Protein AF-A0A7X3PJ79-F1 (afdb_monomer)

Secondary structure (DSSP, 8-state):
-EEE--STTHHHHHHHHHHTT---EEE-SSSSTTGGGGTS------TT---

Nearest PDB structures (foldseek):
  4d03-assembly1_A  TM=9.055E-01  e=1.311E-01  Thermobifida fusca
  2ylw-assembly1_A  TM=9.003E-01  e=1.978E-01  Thermobifida fusca
  2y67-assembly1_A  TM=6.993E-01  e=3.074E+00  Escherichia coli K-12
  3ffr-assembly1_A-2  TM=7.932E-01  e=3.525E+00  Cy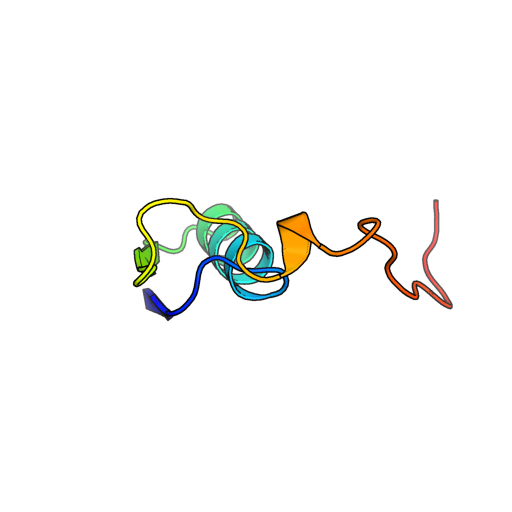tophaga hutchinsonii ATCC 33406

Radius of gyration: 12.68 Å; Cα contacts (8 Å, |Δi|>4): 55; chains: 1; bounding box: 29×28×31 Å

Structure (mmCIF, N/CA/C/O backbone):
data_AF-A0A7X3PJ79-F1
#
_entry.id   AF-A0A7X3PJ79-F1
#
loop_
_atom_site.group_PDB
_atom_site.id
_atom_site.type_symbol
_atom_site.label_atom_id
_atom_site.label_alt_id
_atom_site.label_comp_id
_atom_site.label_asym_id
_atom_site.label_entity_id
_atom_site.label_seq_id
_atom_site.pdbx_PDB_ins_code
_atom_site.Cartn_x
_atom_site.Cartn_y
_atom_site.Cartn_z
_atom_site.occupancy
_atom_site.B_iso_or_equiv
_atom_site.auth_seq_id
_atom_site.auth_comp_id
_atom_site.auth_asym_id
_atom_site.auth_atom_id
_atom_site.pdbx_PDB_model_num
ATOM 1 N N . MET A 1 1 ? -13.468 -1.874 -3.993 1.00 93.50 1 MET A N 1
ATOM 2 C CA . MET A 1 1 ? -12.641 -0.738 -4.462 1.00 93.50 1 MET A CA 1
ATOM 3 C C . MET A 1 1 ? -11.341 -1.285 -5.028 1.00 93.50 1 MET A C 1
ATOM 5 O O . MET A 1 1 ? -10.859 -2.279 -4.498 1.00 93.50 1 MET A O 1
ATOM 9 N N . ILE A 1 2 ? -10.796 -0.673 -6.079 1.00 98.19 2 ILE A N 1
ATOM 10 C CA . ILE A 1 2 ? -9.515 -1.077 -6.675 1.00 98.19 2 ILE A CA 1
ATOM 11 C C . ILE A 1 2 ? -8.521 0.070 -6.499 1.00 98.19 2 ILE A C 1
ATOM 13 O O . ILE A 1 2 ? -8.868 1.221 -6.754 1.00 98.19 2 ILE A O 1
ATOM 17 N N . VAL A 1 3 ? -7.310 -0.248 -6.050 1.00 98.38 3 VAL A N 1
ATOM 18 C CA . VAL A 1 3 ? -6.177 0.678 -5.961 1.00 98.38 3 VAL A CA 1
ATOM 19 C C . VAL A 1 3 ? -5.102 0.176 -6.920 1.00 98.38 3 VAL A C 1
ATOM 21 O O . VAL A 1 3 ? -4.755 -1.003 -6.892 1.00 98.38 3 VAL A O 1
ATOM 24 N N . VAL A 1 4 ? -4.595 1.058 -7.779 1.00 98.31 4 VAL A N 1
ATOM 25 C CA . VAL A 1 4 ? -3.566 0.730 -8.776 1.00 98.31 4 VAL A CA 1
ATOM 26 C C . VAL A 1 4 ? -2.264 1.432 -8.399 1.00 98.31 4 VAL A C 1
ATOM 28 O O . VAL A 1 4 ? -2.256 2.641 -8.175 1.00 98.31 4 VAL A O 1
ATOM 31 N N . GLY A 1 5 ? -1.183 0.658 -8.337 1.00 98.31 5 GLY A N 1
ATOM 32 C CA . GLY A 1 5 ? 0.139 1.060 -7.868 1.00 98.31 5 GLY A CA 1
ATOM 33 C C . GLY A 1 5 ? 0.314 0.793 -6.373 1.00 98.31 5 GLY A C 1
ATOM 34 O O . GLY A 1 5 ? -0.390 1.365 -5.547 1.00 98.31 5 GLY A O 1
ATOM 35 N N . ALA A 1 6 ? 1.290 -0.035 -6.005 1.00 98.06 6 ALA A N 1
ATOM 36 C CA . ALA A 1 6 ? 1.625 -0.384 -4.623 1.00 98.06 6 ALA A CA 1
ATOM 37 C C . ALA A 1 6 ? 2.890 0.346 -4.138 1.00 98.06 6 ALA A C 1
ATOM 39 O O . ALA A 1 6 ? 3.774 -0.253 -3.528 1.00 98.06 6 ALA A O 1
ATOM 40 N N . GLY A 1 7 ? 2.985 1.647 -4.426 1.00 97.06 7 GLY A N 1
ATOM 41 C CA . GLY A 1 7 ? 4.060 2.530 -3.959 1.00 97.06 7 GLY A CA 1
ATOM 42 C C . GLY A 1 7 ? 3.689 3.344 -2.714 1.00 97.06 7 GLY A C 1
ATOM 43 O O . GLY A 1 7 ? 2.754 3.005 -1.985 1.00 97.06 7 GLY A O 1
ATOM 44 N N . THR A 1 8 ? 4.389 4.466 -2.512 1.00 96.06 8 THR A N 1
ATOM 45 C CA . THR A 1 8 ? 4.267 5.373 -1.352 1.00 96.06 8 THR A CA 1
ATOM 46 C C . THR A 1 8 ? 2.837 5.759 -0.996 1.00 96.06 8 THR A C 1
ATOM 48 O O . THR A 1 8 ? 2.501 5.826 0.179 1.00 96.06 8 THR A O 1
ATOM 51 N N . THR A 1 9 ? 1.982 6.007 -1.988 1.00 95.75 9 THR A N 1
ATOM 52 C CA . THR A 1 9 ? 0.596 6.443 -1.751 1.00 95.75 9 THR A CA 1
ATOM 53 C C . THR A 1 9 ? -0.393 5.281 -1.773 1.00 95.75 9 THR A C 1
ATOM 55 O O . THR A 1 9 ? -1.330 5.252 -0.976 1.00 95.75 9 THR A O 1
ATOM 58 N N . GLY A 1 10 ? -0.188 4.305 -2.660 1.00 97.88 10 GLY A N 1
ATOM 59 C CA . GLY A 1 10 ? -1.142 3.218 -2.867 1.00 97.88 10 GLY A CA 1
ATOM 60 C C . GLY A 1 10 ? -1.224 2.242 -1.698 1.00 97.88 10 GLY A C 1
ATOM 61 O O . GLY A 1 10 ? -2.324 1.839 -1.320 1.00 97.88 10 GLY A O 1
ATOM 62 N N . LEU A 1 11 ? -0.090 1.927 -1.062 1.00 97.69 11 LEU A N 1
ATOM 63 C CA . LEU A 1 11 ? -0.064 1.066 0.123 1.00 97.69 11 LEU A CA 1
ATOM 64 C C . LEU A 1 11 ? -0.833 1.687 1.309 1.00 97.69 11 LEU A C 1
ATOM 66 O O . LEU A 1 11 ? -1.742 1.023 1.822 1.00 97.69 11 LEU A O 1
ATOM 70 N N . PRO A 1 12 ? -0.585 2.951 1.720 1.00 97.00 12 PRO A N 1
ATOM 71 C CA . PRO A 1 12 ? -1.408 3.609 2.734 1.00 97.00 12 PRO A CA 1
ATOM 72 C C . PRO A 1 12 ? -2.879 3.742 2.335 1.00 97.00 12 PRO A C 1
ATOM 74 O O . PRO A 1 12 ? -3.747 3.475 3.162 1.00 97.00 12 PRO A O 1
ATOM 77 N N . ALA A 1 13 ? -3.188 4.101 1.084 1.00 98.06 13 ALA A N 1
ATOM 78 C CA . ALA A 1 13 ? -4.571 4.257 0.628 1.00 98.06 13 ALA A CA 1
ATOM 79 C C . ALA A 1 13 ? -5.362 2.942 0.723 1.00 98.06 13 ALA A C 1
ATOM 81 O O . ALA A 1 13 ? -6.462 2.912 1.283 1.00 98.06 13 ALA A O 1
ATOM 82 N N . ALA A 1 14 ? -4.784 1.841 0.232 1.00 98.44 14 ALA A N 1
ATOM 83 C CA . ALA A 1 14 ? -5.385 0.516 0.330 1.00 98.44 14 ALA A CA 1
ATOM 84 C C . ALA A 1 14 ? -5.553 0.079 1.792 1.00 98.44 14 ALA A C 1
ATOM 86 O O . ALA A 1 14 ? -6.622 -0.402 2.167 1.00 98.44 14 ALA A O 1
ATOM 87 N N . THR A 1 15 ? -4.538 0.316 2.627 1.00 98.19 15 THR A N 1
ATOM 88 C CA . THR A 1 15 ? -4.560 -0.021 4.058 1.00 98.19 15 THR A CA 1
ATOM 89 C C . THR A 1 15 ? -5.666 0.730 4.795 1.00 98.19 15 THR A C 1
ATOM 91 O O . THR A 1 15 ? -6.503 0.110 5.448 1.00 98.19 15 THR A O 1
ATOM 94 N N . PHE A 1 16 ? -5.731 2.056 4.653 1.00 98.19 16 PHE A N 1
ATOM 95 C CA . PHE A 1 16 ? -6.734 2.876 5.334 1.00 98.19 16 PHE A CA 1
ATOM 96 C C . PHE A 1 16 ? -8.161 2.560 4.899 1.00 98.19 16 PHE A C 1
ATOM 98 O O . PHE A 1 16 ? -9.085 2.663 5.711 1.00 98.19 16 PHE A O 1
ATOM 105 N N . ALA A 1 17 ? -8.359 2.204 3.632 1.00 98.19 17 ALA A N 1
ATOM 106 C CA . ALA A 1 17 ? -9.664 1.799 3.141 1.00 98.19 17 ALA A CA 1
ATOM 107 C C . ALA A 1 17 ? -10.059 0.404 3.641 1.00 98.19 17 ALA A C 1
ATOM 109 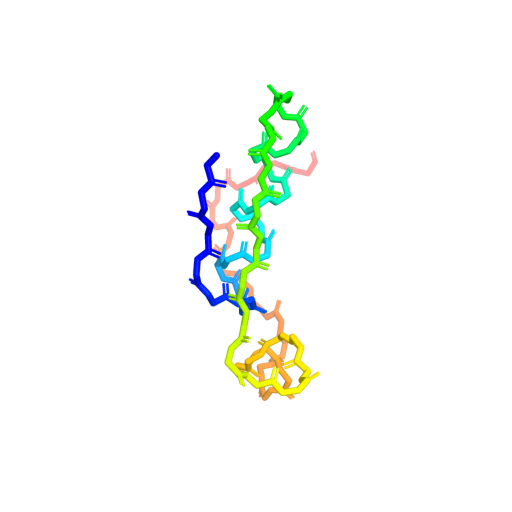O O . ALA A 1 17 ? -11.206 0.212 4.042 1.00 98.19 17 ALA A O 1
ATOM 110 N N . ALA A 1 18 ? -9.118 -0.543 3.688 1.00 98.31 18 ALA A N 1
ATOM 111 C CA . ALA A 1 18 ? -9.353 -1.871 4.247 1.00 98.31 18 ALA A CA 1
ATOM 112 C C . ALA A 1 18 ? -9.682 -1.812 5.746 1.00 98.31 18 ALA A C 1
ATOM 114 O O . ALA A 1 18 ? -10.655 -2.417 6.191 1.00 98.31 18 ALA A O 1
ATOM 115 N N . GLN A 1 19 ? -8.944 -1.005 6.515 1.00 98.44 19 GLN A N 1
ATOM 116 C CA . GLN A 1 19 ? -9.200 -0.780 7.944 1.00 98.44 19 GLN A CA 1
ATOM 117 C C . GLN A 1 19 ? -10.586 -0.181 8.224 1.00 98.44 19 GLN A C 1
ATOM 119 O O . GLN A 1 19 ? -11.151 -0.411 9.288 1.00 98.44 19 GLN A O 1
ATOM 124 N N . ARG A 1 20 ? -11.163 0.554 7.268 1.00 97.94 20 ARG A N 1
ATOM 125 C CA . ARG A 1 20 ? -12.530 1.098 7.347 1.00 97.94 20 ARG A CA 1
ATOM 126 C C . ARG A 1 20 ? -13.609 0.117 6.867 1.00 97.94 20 ARG A C 1
ATOM 128 O O . ARG A 1 20 ? -14.740 0.526 6.629 1.00 97.94 20 ARG A O 1
ATOM 135 N N . GLY A 1 21 ? -13.272 -1.163 6.704 1.00 98.19 21 GLY A N 1
ATOM 136 C CA . GLY A 1 21 ? -14.193 -2.214 6.259 1.00 98.19 21 GLY A CA 1
ATOM 137 C C . GLY A 1 21 ? -14.326 -2.336 4.73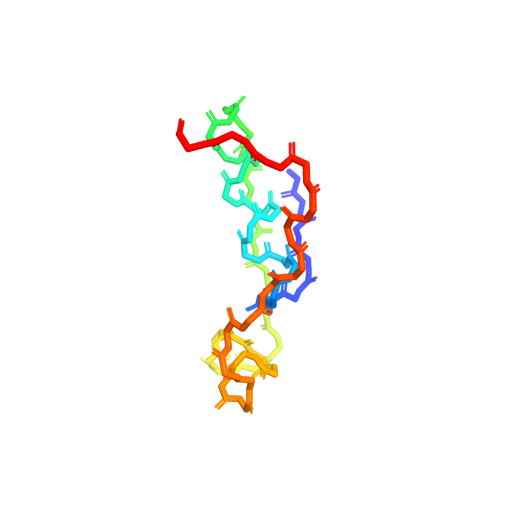9 1.00 98.19 21 GLY A C 1
ATOM 138 O O . GLY A 1 21 ? -15.158 -3.097 4.247 1.00 98.19 21 GLY A O 1
ATOM 139 N N . GLY A 1 22 ? -13.515 -1.607 3.969 1.00 97.81 22 GLY A N 1
ATOM 140 C CA . GLY A 1 22 ? -13.511 -1.707 2.516 1.00 97.81 22 GLY A CA 1
ATOM 141 C C . GLY A 1 22 ? -12.918 -3.032 2.036 1.00 97.81 22 GLY A C 1
ATOM 142 O O . GLY A 1 22 ? -11.813 -3.409 2.416 1.00 97.81 22 GLY A O 1
ATOM 143 N N . ARG A 1 23 ? -13.599 -3.720 1.114 1.00 98.38 23 ARG A N 1
ATOM 144 C CA . ARG A 1 23 ? -12.974 -4.796 0.328 1.00 98.38 23 ARG A CA 1
ATOM 145 C C . ARG A 1 23 ? -12.121 -4.166 -0.778 1.00 98.38 23 ARG A C 1
ATOM 147 O O . ARG A 1 23 ? -12.661 -3.547 -1.708 1.00 98.38 23 ARG A O 1
ATOM 154 N N . VAL A 1 24 ? -10.800 -4.286 -0.654 1.00 98.44 24 VAL A N 1
ATOM 155 C CA . VAL A 1 24 ? -9.824 -3.630 -1.537 1.00 98.44 24 VAL A CA 1
ATOM 156 C C . VAL A 1 24 ? -9.048 -4.663 -2.346 1.00 98.44 24 VAL A C 1
ATOM 158 O O . VAL A 1 24 ? -8.502 -5.606 -1.784 1.00 98.44 24 VAL A O 1
ATOM 161 N N . LEU A 1 25 ? -8.978 -4.455 -3.660 1.00 98.50 25 LEU A N 1
ATOM 162 C CA . LEU A 1 25 ? -8.006 -5.104 -4.537 1.00 98.50 25 LEU A CA 1
ATOM 163 C C . LEU A 1 25 ? -6.886 -4.099 -4.825 1.00 98.50 25 LEU A C 1
ATOM 165 O O . LEU A 1 25 ? -7.152 -3.041 -5.394 1.00 98.50 25 LEU A O 1
ATOM 169 N N . LEU A 1 26 ? -5.660 -4.418 -4.419 1.00 98.38 26 LEU A N 1
ATOM 170 C CA . LEU A 1 26 ? -4.464 -3.634 -4.727 1.00 98.38 26 LEU A CA 1
ATOM 171 C C . LEU A 1 26 ? -3.693 -4.329 -5.852 1.00 98.38 26 LEU A C 1
ATOM 173 O O . LEU A 1 26 ? -3.419 -5.523 -5.748 1.00 98.38 26 LEU A O 1
ATOM 177 N N . VAL A 1 27 ? -3.351 -3.591 -6.907 1.00 98.31 27 VAL A N 1
ATOM 178 C CA . VAL A 1 27 ? -2.643 -4.118 -8.083 1.00 98.31 27 VAL A CA 1
ATOM 179 C C . VAL A 1 27 ? -1.346 -3.348 -8.296 1.00 98.31 27 VAL A C 1
ATOM 181 O O . VAL A 1 27 ? -1.345 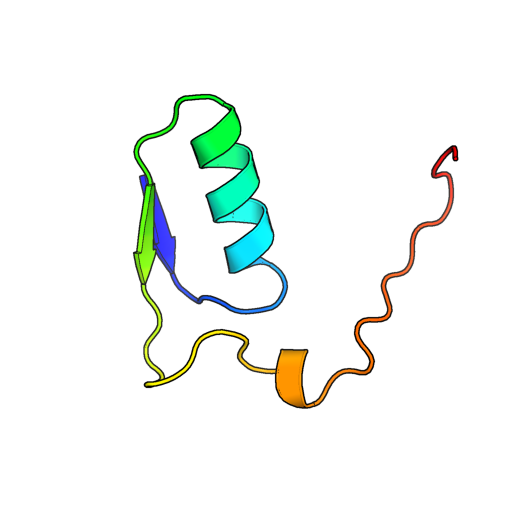-2.120 -8.259 1.00 98.31 27 VAL A O 1
ATOM 184 N N . GLU A 1 28 ? -0.256 -4.065 -8.552 1.00 98.31 28 GLU A N 1
ATOM 185 C CA . GLU A 1 28 ? 1.058 -3.525 -8.906 1.00 98.31 28 GLU A CA 1
ATOM 186 C C . GLU A 1 28 ? 1.529 -4.185 -10.204 1.00 98.31 28 GLU A C 1
ATOM 188 O O . GLU A 1 28 ? 1.274 -5.368 -10.422 1.00 98.31 28 GLU A O 1
ATOM 193 N N . ALA A 1 29 ? 2.165 -3.406 -11.077 1.00 98.19 29 ALA A N 1
ATOM 194 C CA . ALA A 1 29 ? 2.696 -3.896 -12.342 1.00 98.19 29 ALA A CA 1
ATOM 195 C C . ALA A 1 29 ? 4.051 -4.595 -12.160 1.00 98.19 29 ALA A C 1
ATOM 197 O O . ALA A 1 29 ? 4.377 -5.513 -12.909 1.00 98.19 29 ALA A O 1
ATOM 198 N N . ALA A 1 30 ? 4.845 -4.156 -11.184 1.00 97.50 30 ALA A N 1
ATOM 199 C CA . ALA A 1 30 ? 6.122 -4.768 -10.847 1.00 97.50 30 ALA A CA 1
ATOM 200 C C . ALA A 1 30 ? 5.959 -6.073 -10.048 1.00 97.50 30 ALA A C 1
ATOM 202 O O . ALA A 1 30 ? 4.999 -6.262 -9.303 1.00 97.50 30 ALA A O 1
ATOM 203 N N . GLU A 1 31 ? 6.971 -6.943 -10.116 1.00 97.56 31 GLU A N 1
ATOM 204 C CA . GLU A 1 31 ? 7.009 -8.177 -9.313 1.00 97.56 31 GLU A CA 1
ATOM 205 C C . GLU A 1 31 ? 7.074 -7.915 -7.800 1.00 97.56 31 GLU A C 1
ATOM 207 O O . GLU A 1 31 ? 6.685 -8.761 -6.995 1.00 97.56 31 GLU A O 1
ATOM 212 N N . LYS A 1 32 ? 7.584 -6.746 -7.396 1.00 97.19 32 LYS A N 1
ATOM 213 C CA . LYS A 1 32 ? 7.686 -6.331 -5.996 1.00 97.19 32 LYS A CA 1
ATOM 214 C C . LYS A 1 32 ? 6.953 -5.016 -5.780 1.00 97.19 32 LYS A C 1
ATOM 216 O O . LYS A 1 32 ? 7.184 -4.040 -6.491 1.00 97.19 32 LYS A O 1
ATOM 221 N N . ILE A 1 33 ? 6.141 -4.976 -4.727 1.00 97.81 33 ILE A N 1
ATOM 222 C CA . ILE A 1 33 ? 5.536 -3.740 -4.223 1.00 97.81 33 ILE A CA 1
ATOM 223 C C . ILE A 1 33 ? 6.608 -2.783 -3.685 1.00 97.81 33 ILE A C 1
ATOM 225 O O . ILE A 1 33 ? 7.734 -3.187 -3.390 1.00 97.81 33 ILE A O 1
ATOM 229 N N . GLY A 1 34 ? 6.250 -1.514 -3.526 1.00 96.25 34 GLY A N 1
ATOM 230 C CA . GLY A 1 34 ? 7.093 -0.457 -2.972 1.00 96.25 34 GLY A CA 1
ATOM 231 C C . GLY A 1 34 ? 7.422 0.638 -3.986 1.00 96.25 34 GLY A C 1
ATOM 232 O O . GLY A 1 34 ? 7.470 1.810 -3.622 1.00 96.25 34 GLY A O 1
ATOM 233 N N . GLY A 1 35 ? 7.580 0.302 -5.269 1.00 96.44 35 GLY A N 1
ATO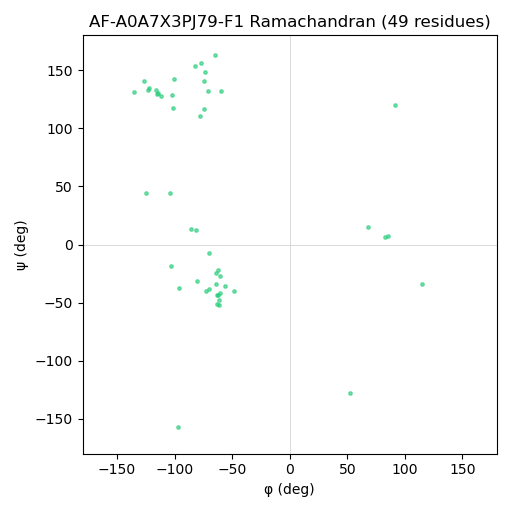M 234 C CA . GLY A 1 35 ? 7.923 1.281 -6.305 1.00 96.44 35 GLY A CA 1
ATOM 235 C C . GLY A 1 35 ? 9.164 2.099 -5.923 1.00 96.44 35 GLY A C 1
ATOM 236 O O . GLY A 1 35 ? 10.190 1.545 -5.530 1.00 96.44 35 GLY A O 1
ATOM 237 N N . THR A 1 3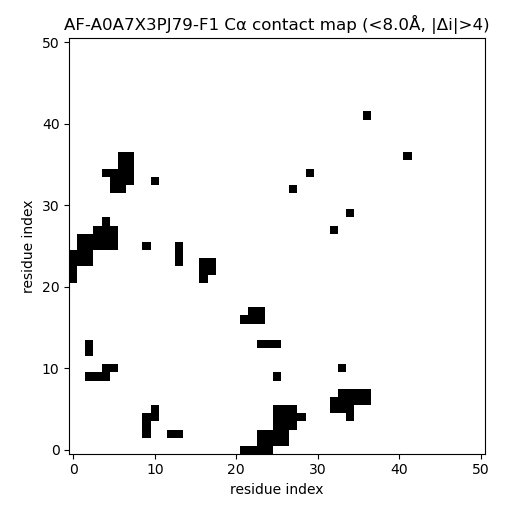6 ? 9.062 3.427 -5.971 1.00 95.81 36 THR A N 1
ATOM 238 C CA . THR A 1 36 ? 10.166 4.327 -5.596 1.00 95.81 36 THR A CA 1
ATOM 239 C C . THR A 1 36 ? 10.475 4.347 -4.098 1.00 95.81 36 THR A C 1
ATOM 241 O O . THR A 1 36 ? 11.501 4.908 -3.719 1.00 95.81 36 THR A O 1
ATOM 244 N N . LEU A 1 37 ? 9.667 3.707 -3.240 1.00 95.12 37 LEU A N 1
ATOM 245 C CA . LEU A 1 37 ? 9.983 3.587 -1.813 1.00 95.12 37 LEU A CA 1
ATOM 246 C C . LEU A 1 37 ? 11.341 2.927 -1.582 1.00 95.12 37 LEU A C 1
ATOM 248 O O . LEU A 1 37 ? 12.057 3.359 -0.688 1.00 95.12 37 LEU A O 1
ATOM 252 N N . HIS A 1 38 ? 11.716 1.960 -2.428 1.00 95.25 38 HIS A N 1
ATOM 253 C CA . HIS A 1 38 ? 13.021 1.288 -2.385 1.00 95.25 38 HIS A CA 1
ATOM 254 C C . HIS A 1 38 ? 14.206 2.230 -2.624 1.00 95.25 38 HIS A C 1
ATOM 256 O O . HIS A 1 38 ? 15.328 1.908 -2.253 1.00 95.25 38 HIS A O 1
ATOM 262 N N . LEU A 1 39 ? 13.963 3.376 -3.263 1.00 96.31 39 LEU A N 1
ATOM 263 C CA . LEU A 1 39 ? 14.969 4.403 -3.545 1.00 96.31 39 LEU A CA 1
ATOM 264 C C . LEU A 1 39 ? 14.855 5.597 -2.591 1.00 96.31 39 LEU A C 1
ATOM 266 O O . LEU A 1 39 ? 15.778 6.399 -2.477 1.00 96.31 39 LEU A O 1
ATOM 270 N N . SER A 1 40 ? 13.709 5.740 -1.928 1.00 94.06 40 SER A N 1
ATOM 271 C CA . SER A 1 40 ? 13.473 6.791 -0.950 1.00 94.06 40 SER A CA 1
ATOM 272 C C . SER A 1 40 ? 14.056 6.410 0.410 1.00 94.06 40 SER A C 1
ATOM 274 O O . SER A 1 40 ? 14.087 5.243 0.786 1.00 94.06 40 SER A O 1
ATOM 276 N N . SER A 1 41 ? 14.407 7.405 1.216 1.00 94.94 41 SER A N 1
ATOM 277 C CA . SER A 1 41 ? 14.757 7.214 2.629 1.00 94.94 41 SER A CA 1
ATOM 278 C C . SER A 1 41 ? 13.532 7.117 3.556 1.00 94.94 41 SER A C 1
ATOM 280 O O . SER A 1 41 ? 13.672 7.234 4.773 1.00 94.94 41 SER A O 1
ATOM 282 N N . GLY A 1 42 ? 12.321 6.960 3.001 1.00 91.75 42 GLY A N 1
ATOM 283 C CA . GLY A 1 42 ? 11.072 6.860 3.767 1.00 91.75 42 GLY A CA 1
ATOM 284 C C . GLY A 1 42 ? 10.655 8.143 4.497 1.00 91.75 42 GLY A C 1
ATOM 285 O O . GLY A 1 42 ? 9.816 8.093 5.392 1.00 91.75 42 GLY A O 1
ATOM 286 N N . GLN A 1 43 ? 11.240 9.289 4.146 1.00 94.25 43 GLN A N 1
ATOM 287 C CA . GLN A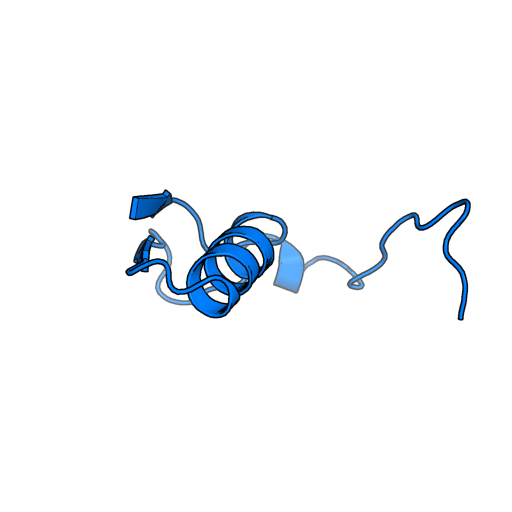 1 43 ? 10.944 10.571 4.784 1.00 94.25 43 GLN A CA 1
ATOM 288 C C . GLN A 1 43 ? 9.579 11.108 4.336 1.00 94.25 43 GLN A C 1
ATOM 290 O O . GLN A 1 43 ? 9.224 11.036 3.159 1.00 94.25 43 GLN A O 1
ATOM 295 N N . VAL A 1 44 ? 8.833 11.695 5.272 1.00 92.94 44 VAL A N 1
ATOM 296 C CA . VAL A 1 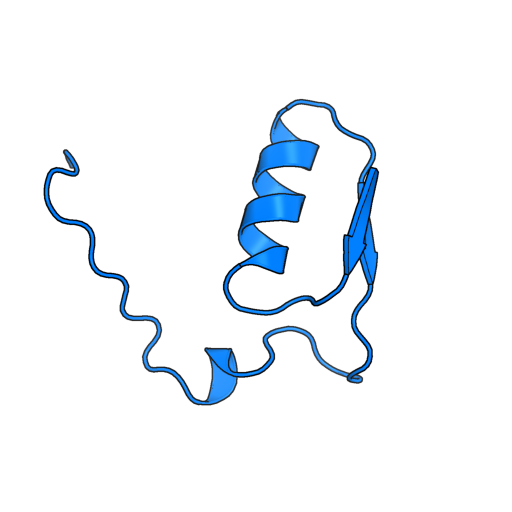44 ? 7.534 12.329 5.019 1.00 92.94 44 VAL A CA 1
ATOM 297 C C . VAL A 1 44 ? 7.498 13.667 5.748 1.00 92.94 44 VAL A C 1
ATOM 299 O O . VAL A 1 44 ? 7.820 13.741 6.931 1.00 92.94 44 VAL A O 1
ATOM 302 N N . SER A 1 45 ? 7.090 14.731 5.052 1.00 93.44 45 SER A N 1
ATOM 303 C CA . SER A 1 45 ? 6.850 16.022 5.699 1.00 93.44 45 SER A CA 1
ATOM 304 C C . SER A 1 45 ? 5.539 15.954 6.484 1.00 93.44 45 SER A C 1
ATOM 306 O O . SER A 1 45 ? 4.478 15.742 5.899 1.00 93.44 45 SER A O 1
ATOM 308 N N . ALA A 1 46 ? 5.616 16.106 7.805 1.00 92.56 46 ALA A N 1
ATOM 309 C CA . ALA A 1 46 ? 4.497 15.922 8.731 1.00 92.56 46 ALA A CA 1
ATOM 310 C C . ALA A 1 46 ? 4.273 17.168 9.609 1.00 92.56 46 ALA A C 1
ATOM 312 O O . ALA A 1 46 ? 4.109 17.087 10.825 1.00 92.56 46 ALA A O 1
ATOM 313 N N . ALA A 1 47 ? 4.310 18.359 9.008 1.00 95.25 47 ALA A N 1
ATOM 314 C CA . ALA A 1 47 ? 4.064 19.594 9.749 1.00 95.25 47 ALA A CA 1
ATOM 315 C C . ALA A 1 47 ? 2.661 19.582 10.392 1.00 95.25 47 ALA A C 1
ATOM 317 O O . ALA A 1 47 ? 1.669 19.280 9.731 1.00 95.25 47 ALA A O 1
ATOM 318 N N . GLY A 1 48 ? 2.580 1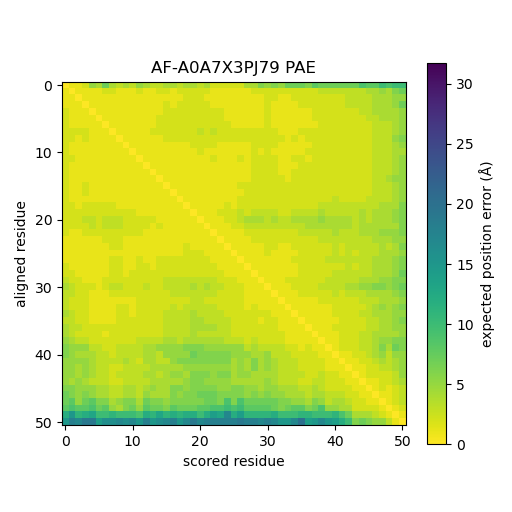9.926 11.681 1.00 94.12 48 GLY A N 1
ATOM 319 C CA . GLY A 1 48 ? 1.317 20.010 12.424 1.00 94.12 48 GLY A CA 1
ATOM 320 C C . GLY A 1 48 ? 0.776 18.686 12.981 1.00 94.12 48 GLY A C 1
ATOM 321 O O . GLY A 1 48 ? -0.326 18.679 13.532 1.00 94.12 48 GLY A O 1
ATOM 322 N N . THR A 1 49 ? 1.514 17.574 12.887 1.00 92.19 49 THR A N 1
ATOM 323 C CA . THR A 1 49 ? 1.125 16.319 13.555 1.00 92.19 49 THR A CA 1
ATOM 324 C C . THR A 1 49 ? 1.355 16.387 15.067 1.00 92.19 49 THR A C 1
ATOM 326 O O . THR A 1 49 ? 2.288 17.043 15.529 1.00 92.19 49 THR A O 1
ATOM 329 N N . ARG A 1 50 ? 0.523 15.686 15.848 1.00 85.38 50 ARG A N 1
ATOM 330 C CA . ARG A 1 50 ? 0.732 15.466 17.290 1.00 85.38 50 ARG A CA 1
ATOM 331 C C . ARG A 1 50 ? 1.310 14.064 17.504 1.00 85.38 50 ARG A C 1
ATOM 333 O O . ARG A 1 50 ? 0.923 13.157 16.768 1.00 85.38 50 ARG A O 1
ATOM 340 N N . LEU A 1 51 ? 2.231 13.931 18.461 1.00 75.75 51 LEU A N 1
ATOM 341 C CA . LEU A 1 51 ? 2.751 12.641 18.930 1.00 75.75 51 LEU A CA 1
ATOM 342 C C . LEU A 1 51 ? 1.728 11.944 19.831 1.00 75.75 51 LEU A C 1
ATOM 344 O O . LEU A 1 51 ? 1.047 12.671 20.592 1.00 75.75 51 LEU A O 1
#

pLDDT: mean 96.05, std 3.79, range [75.75, 98.5]

Solvent-accessible surface area (backbone atoms only — not comparable to full-atom values): 3318 Å² total; per-residue (Å²): 92,78,43,78,43,36,26,82,62,35,47,56,52,47,49,58,40,38,76,72,72,43,67,64,49,78,43,56,92,59,99,60,77,30,63,66,46,82,77,46,91,79,81,75,94,64,87,88,69,82,133

Foldseek 3Di:
DEFEAQAPPRVVVQVVCVVVVDDYHYDYPDPDGHVCVVVDPPDDDDPPDDD

Mean predicted aligned error: 2.87 Å

Sequence (51 aa):
MIVVGAGTTGLPAATFAAQRGGRVLLVEAAEKIGGTLHLSSGQVSAAGTRL